Protein AF-A0A8X6V408-F1 (afdb_monomer_lite)

Radius of gyration: 12.0 Å; chains: 1; bounding box: 29×32×29 Å

Organism: Trichonephila clavipes (NCBI:txid2585209)

Foldseek 3Di:
DPQDDQVVLVVLLVLCVVVVNQLVSSQVVCCVVCVPDDRDDSVSNNVSVVCCVVPVGDDRPPPDPD

Secondary structure (DSSP, 8-state):
-----HHHHHHHHHHHHHTTT-HHHHHHHHHHH-TTSPPPPTHHHHHHHHHHHHHSSPPP------

Structure (mmCIF, N/CA/C/O backbone):
data_AF-A0A8X6V408-F1
#
_entry.id   AF-A0A8X6V408-F1
#
loop_
_atom_site.group_PDB
_atom_site.id
_atom_site.type_symbol
_atom_site.label_atom_id
_atom_site.label_alt_id
_atom_site.label_comp_id
_atom_site.label_asym_id
_atom_site.label_entity_id
_atom_site.label_seq_id
_atom_site.pdbx_PDB_ins_code
_atom_site.Cartn_x
_atom_site.Cartn_y
_atom_site.Cartn_z
_atom_site.occupancy
_atom_site.B_iso_or_equiv
_atom_site.auth_seq_id
_atom_site.auth_comp_id
_atom_site.auth_asym_id
_atom_site.auth_atom_id
_atom_site.pdbx_PDB_model_num
ATOM 1 N N . MET A 1 1 ? -0.428 12.816 -5.004 1.00 55.22 1 MET A N 1
ATOM 2 C CA . MET A 1 1 ? -0.399 11.685 -4.053 1.00 55.22 1 MET A CA 1
ATOM 3 C C . MET A 1 1 ? 0.029 12.203 -2.701 1.00 55.22 1 MET A C 1
ATOM 5 O O . MET A 1 1 ? 0.958 13.000 -2.663 1.00 55.22 1 MET A O 1
ATOM 9 N N . GLY A 1 2 ? -0.662 11.810 -1.630 1.00 62.44 2 GLY A N 1
ATOM 10 C CA . GLY A 1 2 ? -0.231 12.143 -0.273 1.00 62.44 2 GLY A CA 1
ATOM 11 C C . GLY A 1 2 ? 1.152 11.561 0.004 1.00 62.44 2 GLY A C 1
ATOM 12 O O . GLY A 1 2 ? 1.494 10.504 -0.535 1.00 62.44 2 GLY A O 1
ATOM 13 N N . ASP A 1 3 ? 1.938 12.270 0.805 1.00 81.12 3 ASP A N 1
ATOM 14 C CA . ASP A 1 3 ? 3.247 11.810 1.253 1.00 81.12 3 ASP A CA 1
ATOM 15 C C . ASP A 1 3 ? 3.064 10.712 2.310 1.00 81.12 3 ASP A C 1
ATOM 17 O O . ASP A 1 3 ? 3.035 10.956 3.513 1.00 81.12 3 ASP A O 1
ATOM 21 N N . PHE A 1 4 ? 2.759 9.504 1.833 1.00 88.94 4 PHE A N 1
ATOM 22 C CA . PHE A 1 4 ? 2.654 8.308 2.660 1.00 88.94 4 PHE A CA 1
ATOM 23 C C . PHE A 1 4 ? 4.003 7.585 2.671 1.00 88.94 4 PHE A C 1
ATOM 25 O O . PHE A 1 4 ? 4.624 7.437 1.607 1.00 88.94 4 PHE A O 1
ATOM 32 N N . PRO A 1 5 ? 4.452 7.081 3.832 1.00 90.88 5 PRO A N 1
ATOM 33 C CA . PRO A 1 5 ? 5.694 6.330 3.908 1.00 90.88 5 PRO A CA 1
ATOM 34 C C . PRO A 1 5 ? 5.605 5.056 3.057 1.00 90.88 5 PRO A C 1
ATOM 36 O O . PRO A 1 5 ? 4.524 4.512 2.821 1.00 90.88 5 PRO A O 1
ATOM 39 N N . LYS A 1 6 ? 6.758 4.552 2.592 1.00 90.56 6 LYS A N 1
ATOM 40 C CA . LYS A 1 6 ? 6.824 3.362 1.718 1.00 90.56 6 LYS A CA 1
ATOM 41 C C . LYS A 1 6 ? 6.081 2.159 2.310 1.00 90.56 6 LYS A C 1
ATOM 43 O O . LYS A 1 6 ? 5.365 1.477 1.586 1.00 90.56 6 LYS A O 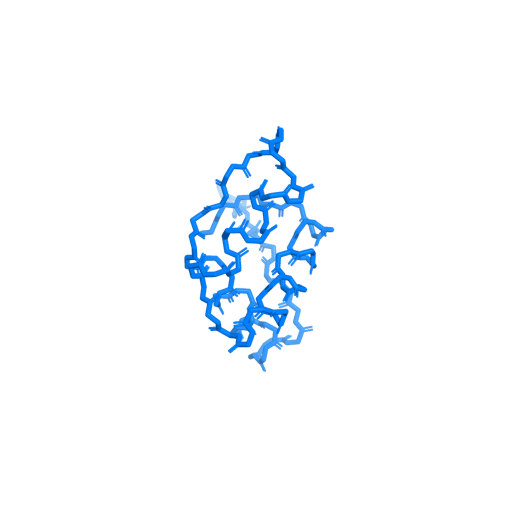1
ATOM 48 N N . SER A 1 7 ? 6.211 1.932 3.615 1.00 92.88 7 SER A N 1
ATOM 49 C CA . SER A 1 7 ? 5.509 0.861 4.331 1.00 92.88 7 SER A CA 1
ATOM 50 C C . SER A 1 7 ? 3.988 0.995 4.238 1.00 92.88 7 SER A C 1
ATOM 52 O O . SER A 1 7 ? 3.288 0.008 4.034 1.00 92.88 7 SER A O 1
ATOM 54 N N . GLU A 1 8 ? 3.462 2.213 4.327 1.00 94.31 8 GLU A N 1
ATOM 55 C CA . GLU A 1 8 ? 2.026 2.460 4.242 1.00 94.31 8 GLU A CA 1
ATOM 56 C C . GLU A 1 8 ? 1.516 2.332 2.804 1.00 94.31 8 GLU A C 1
ATOM 58 O O . GLU A 1 8 ? 0.450 1.761 2.592 1.00 94.31 8 GLU A O 1
ATOM 63 N N . LYS A 1 9 ? 2.320 2.719 1.804 1.00 94.12 9 LYS A N 1
ATOM 64 C CA . LYS A 1 9 ? 2.025 2.454 0.384 1.00 94.12 9 LYS A CA 1
ATOM 65 C C . LYS A 1 9 ? 1.904 0.955 0.079 1.00 94.12 9 LYS A C 1
ATOM 67 O O . LYS A 1 9 ? 1.002 0.564 -0.658 1.00 94.12 9 LYS A O 1
ATOM 72 N N . VAL A 1 10 ? 2.751 0.109 0.677 1.00 95.12 10 VAL A N 1
ATOM 73 C CA . VAL A 1 10 ? 2.640 -1.360 0.554 1.00 95.12 10 VAL A CA 1
ATOM 74 C C . VAL A 1 10 ? 1.317 -1.856 1.137 1.00 95.12 10 VAL A C 1
ATOM 76 O O . VAL A 1 10 ? 0.610 -2.629 0.495 1.00 95.12 10 VAL A O 1
ATOM 79 N N . VAL A 1 11 ? 0.949 -1.386 2.330 1.00 96.88 11 VAL A N 1
ATOM 80 C CA . VAL A 1 11 ? -0.319 -1.768 2.969 1.00 96.88 11 VAL A CA 1
ATOM 81 C C . VAL A 1 11 ? -1.519 -1.306 2.143 1.00 96.88 11 VAL A C 1
ATOM 83 O O . VAL A 1 11 ? -2.468 -2.066 1.974 1.00 96.88 11 VAL A O 1
ATOM 86 N N . MET A 1 12 ? -1.476 -0.093 1.588 1.00 96.56 12 MET A N 1
ATOM 87 C CA . MET A 1 12 ? -2.520 0.399 0.691 1.00 96.56 12 MET A CA 1
ATOM 88 C C . MET A 1 12 ? -2.638 -0.484 -0.555 1.00 96.56 12 MET A C 1
ATOM 90 O O . MET A 1 12 ? -3.737 -0.903 -0.904 1.00 96.56 12 MET A O 1
ATOM 94 N N . HIS A 1 13 ? -1.518 -0.841 -1.187 1.00 96.56 13 HIS A N 1
ATOM 95 C CA . HIS A 1 13 ? -1.527 -1.751 -2.330 1.00 96.56 13 HIS A CA 1
ATOM 96 C C . HIS A 1 13 ? -2.114 -3.129 -1.978 1.00 96.56 13 HIS A C 1
ATOM 98 O O . HIS A 1 13 ? -2.891 -3.681 -2.754 1.00 96.56 13 HIS A O 1
ATOM 104 N N . LEU A 1 14 ? -1.826 -3.649 -0.779 1.00 97.69 14 LEU A N 1
ATOM 105 C CA . LEU A 1 14 ? -2.427 -4.889 -0.286 1.00 97.69 14 LEU A CA 1
ATOM 106 C C . LEU A 1 14 ? -3.954 -4.771 -0.133 1.00 97.69 14 LEU A C 1
ATOM 108 O O . LEU A 1 14 ? -4.666 -5.687 -0.535 1.00 97.69 14 LEU A O 1
ATOM 112 N N . MET A 1 15 ? -4.468 -3.651 0.396 1.00 98.31 15 MET A N 1
ATOM 113 C CA . MET A 1 15 ? -5.922 -3.413 0.473 1.00 98.31 15 MET A CA 1
ATOM 114 C C . MET A 1 15 ? -6.563 -3.339 -0.912 1.00 98.31 15 MET A C 1
ATOM 116 O O . MET A 1 15 ? -7.657 -3.855 -1.104 1.00 98.31 15 MET A O 1
ATOM 120 N N . TYR A 1 16 ? 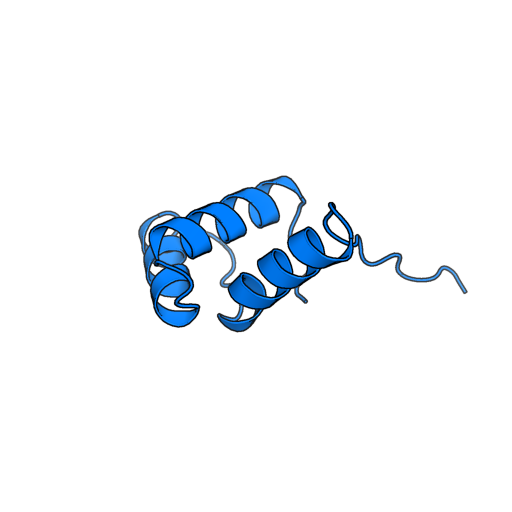-5.879 -2.734 -1.887 1.00 98.25 16 TYR A N 1
ATOM 121 C CA . TYR A 1 16 ? -6.360 -2.675 -3.268 1.00 98.25 16 TYR A CA 1
ATOM 122 C C . TYR A 1 16 ? -6.462 -4.062 -3.906 1.00 98.25 16 TYR A C 1
ATOM 124 O O . TYR A 1 16 ? -7.457 -4.367 -4.561 1.00 98.25 16 TYR A O 1
ATOM 132 N N . GLY A 1 17 ? -5.469 -4.920 -3.655 1.00 97.88 17 GLY A N 1
ATOM 133 C CA . GLY A 1 17 ? -5.516 -6.328 -4.043 1.00 97.88 17 GLY A CA 1
ATOM 134 C C . GLY A 1 17 ? -6.671 -7.077 -3.373 1.00 97.88 17 GLY A C 1
ATOM 135 O O . GLY A 1 17 ? -7.437 -7.746 -4.056 1.00 97.88 17 GLY A O 1
ATOM 136 N N . ALA A 1 18 ? -6.852 -6.907 -2.059 1.00 98.25 18 ALA A N 1
ATOM 137 C CA . ALA A 1 18 ? -7.951 -7.525 -1.307 1.00 98.25 18 ALA A CA 1
ATOM 138 C C . ALA A 1 18 ? -9.343 -7.056 -1.771 1.00 98.25 18 ALA A C 1
ATOM 140 O O . ALA A 1 18 ? -10.310 -7.808 -1.701 1.00 98.25 18 ALA A O 1
ATOM 141 N N . ALA A 1 19 ? -9.433 -5.827 -2.277 1.00 98.38 19 ALA A N 1
ATOM 142 C CA . ALA A 1 19 ? -10.640 -5.247 -2.851 1.00 98.38 19 ALA A CA 1
ATOM 143 C C . ALA A 1 19 ? -10.858 -5.606 -4.334 1.00 98.38 19 ALA A C 1
ATOM 145 O O . ALA A 1 19 ? -11.701 -4.990 -4.987 1.00 98.38 19 ALA A O 1
ATOM 146 N N . ASN A 1 20 ? -10.088 -6.547 -4.897 1.00 97.94 20 ASN A N 1
ATOM 147 C CA . ASN A 1 20 ? -10.139 -6.928 -6.313 1.00 97.94 20 ASN A CA 1
ATOM 148 C C . ASN A 1 20 ? -10.025 -5.725 -7.269 1.00 97.94 20 ASN A C 1
ATOM 150 O O . ASN A 1 20 ? -10.707 -5.654 -8.290 1.00 97.94 20 ASN A O 1
ATOM 154 N N . GLY A 1 21 ? -9.178 -4.752 -6.922 1.00 97.06 21 GLY A N 1
ATOM 155 C CA . GLY A 1 21 ? -8.952 -3.556 -7.731 1.00 97.06 21 GLY A CA 1
ATOM 156 C C . GLY A 1 21 ? -10.030 -2.472 -7.609 1.00 97.06 21 GLY A C 1
ATOM 157 O O . GLY A 1 21 ? -10.025 -1.524 -8.390 1.00 97.06 21 GLY A O 1
ATOM 158 N N . ASN A 1 22 ? -10.949 -2.565 -6.646 1.00 98.25 22 ASN A N 1
ATOM 159 C CA . ASN A 1 22 ? -11.900 -1.492 -6.358 1.00 98.25 22 ASN A CA 1
ATOM 160 C C . ASN A 1 22 ? -11.306 -0.498 -5.346 1.00 98.25 22 ASN A C 1
ATOM 162 O O . ASN A 1 22 ? -11.016 -0.841 -4.201 1.00 98.25 22 ASN A O 1
ATOM 166 N N . ASP A 1 23 ? -11.136 0.755 -5.757 1.00 97.81 23 ASP A N 1
ATOM 167 C CA . ASP A 1 23 ? -10.472 1.793 -4.968 1.00 97.81 23 ASP A CA 1
ATOM 168 C C . ASP A 1 23 ? -11.285 2.287 -3.756 1.00 97.81 23 ASP A C 1
ATOM 170 O O . ASP A 1 23 ? -10.719 2.576 -2.698 1.00 97.81 23 ASP A O 1
ATOM 174 N N . ARG A 1 24 ? -12.614 2.354 -3.874 1.00 98.12 24 ARG A N 1
ATOM 175 C CA . ARG A 1 24 ? -13.522 2.711 -2.772 1.00 98.12 24 ARG A CA 1
ATOM 176 C C . ARG A 1 24 ? -13.602 1.606 -1.736 1.00 98.12 24 ARG A C 1
ATOM 178 O O . ARG A 1 24 ? -13.583 1.889 -0.541 1.00 98.12 24 ARG A O 1
ATOM 185 N N . GLU A 1 25 ? -13.651 0.363 -2.191 1.00 98.50 25 GLU A N 1
ATOM 186 C CA . GLU A 1 25 ? -13.659 -0.781 -1.289 1.00 98.50 25 GLU A CA 1
ATOM 187 C C . GLU A 1 25 ? -12.303 -0.943 -0.591 1.00 98.50 25 GLU A C 1
ATOM 189 O O . GLU A 1 25 ? -12.250 -1.164 0.616 1.00 98.50 25 GLU A O 1
ATOM 194 N N . ALA A 1 26 ? -11.195 -0.693 -1.296 1.00 98.44 26 ALA A N 1
ATOM 195 C CA . ALA A 1 26 ? -9.868 -0.646 -0.686 1.00 98.44 26 ALA A CA 1
ATOM 196 C C . ALA A 1 26 ? -9.771 0.431 0.405 1.00 98.44 26 ALA A C 1
ATOM 198 O O . ALA A 1 26 ? -9.178 0.191 1.458 1.00 98.44 26 ALA A O 1
ATOM 199 N N . LEU A 1 27 ? -10.379 1.603 0.178 1.00 98.12 27 LEU A N 1
ATOM 200 C CA . LEU A 1 27 ? -10.471 2.654 1.188 1.00 98.12 27 LEU A CA 1
ATOM 201 C C . LEU A 1 27 ? -11.267 2.186 2.412 1.00 98.12 27 LEU A C 1
ATOM 203 O O . LEU A 1 27 ? -10.802 2.399 3.529 1.00 98.12 27 LEU A O 1
ATOM 207 N N . ARG A 1 28 ? -12.418 1.528 2.222 1.00 98.31 28 ARG A N 1
ATOM 208 C CA . ARG A 1 28 ? -13.230 0.979 3.322 1.00 98.31 28 ARG A CA 1
ATOM 209 C C . ARG A 1 28 ? -12.439 -0.041 4.147 1.00 98.31 28 ARG A C 1
ATOM 211 O O . ARG A 1 28 ? -12.358 0.084 5.365 1.00 98.31 28 ARG A O 1
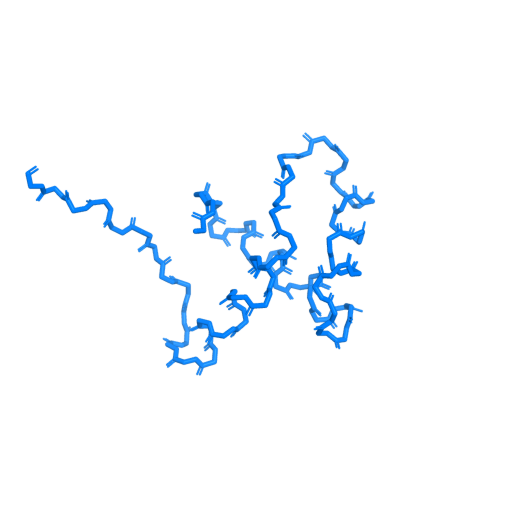ATOM 218 N N . LEU A 1 29 ? -11.766 -0.985 3.488 1.00 98.31 29 LEU A N 1
ATOM 219 C CA . LEU A 1 29 ? -10.907 -1.970 4.156 1.00 98.31 29 LEU A CA 1
ATOM 220 C C . LEU A 1 29 ? -9.741 -1.307 4.907 1.00 98.31 29 LEU A C 1
ATOM 222 O O . LEU A 1 29 ? -9.408 -1.701 6.026 1.00 98.31 29 LEU A O 1
ATOM 226 N N . TYR A 1 30 ? -9.127 -0.277 4.315 1.00 98.00 30 TYR A N 1
ATOM 227 C CA . TYR A 1 30 ? -8.064 0.492 4.962 1.00 98.00 30 TYR A CA 1
ATOM 228 C C . TYR A 1 30 ? -8.562 1.201 6.228 1.00 98.00 30 TYR A C 1
ATOM 230 O O . TYR A 1 30 ? -7.891 1.161 7.259 1.00 98.00 30 TYR A O 1
ATOM 238 N N . GLN A 1 31 ? -9.744 1.816 6.157 1.00 97.62 31 GLN A N 1
ATOM 239 C CA . GLN A 1 31 ? -10.409 2.497 7.270 1.00 97.62 31 GLN A CA 1
ATOM 240 C C . GLN A 1 31 ? -10.693 1.562 8.435 1.00 97.62 31 GLN A C 1
ATOM 242 O O . GLN A 1 31 ? -10.335 1.864 9.570 1.00 97.62 31 GLN A O 1
ATOM 247 N N . GLU A 1 32 ? -11.303 0.418 8.144 1.00 97.69 32 GLU A N 1
ATOM 248 C CA . GLU A 1 32 ? -11.670 -0.577 9.150 1.00 97.69 32 GLU A CA 1
ATOM 249 C C . GLU A 1 32 ? -10.442 -1.142 9.854 1.00 97.69 32 GLU A C 1
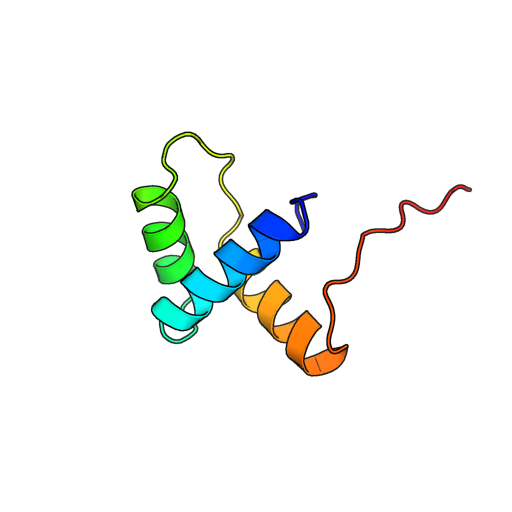ATOM 251 O O . GLU A 1 32 ? -10.444 -1.339 11.069 1.00 97.69 32 GLU A O 1
ATOM 256 N N . ARG A 1 33 ? -9.360 -1.360 9.101 1.00 97.38 33 ARG A N 1
ATOM 257 C CA . ARG A 1 33 ? -8.126 -1.923 9.646 1.00 97.38 33 ARG A CA 1
ATOM 258 C C . ARG A 1 33 ? -7.276 -0.899 10.399 1.00 97.38 33 ARG A C 1
ATOM 260 O O . ARG A 1 33 ? -6.546 -1.279 11.314 1.00 97.38 33 ARG A O 1
ATOM 267 N N . PHE A 1 34 ? -7.336 0.375 10.018 1.00 96.06 34 PHE A N 1
ATOM 268 C CA . PHE A 1 34 ? -6.500 1.437 10.581 1.00 96.06 34 PHE A CA 1
ATOM 269 C C . PHE A 1 34 ? -7.299 2.709 10.908 1.00 96.06 34 PHE A C 1
ATOM 271 O O . PHE A 1 34 ? -6.987 3.780 10.377 1.00 96.06 34 PHE A O 1
ATOM 278 N N . PRO A 1 35 ? -8.284 2.639 11.821 1.00 95.19 35 PRO A N 1
ATOM 279 C CA . PRO A 1 35 ? -9.211 3.745 12.072 1.00 95.19 35 PRO A CA 1
ATOM 280 C C . PRO A 1 35 ? -8.525 5.019 12.588 1.00 95.19 35 PRO A C 1
ATOM 282 O O . PRO A 1 35 ? -9.009 6.120 12.346 1.00 95.19 35 PRO A O 1
ATOM 285 N N . SER A 1 36 ? -7.376 4.892 13.260 1.00 96.25 36 SER A N 1
ATOM 286 C CA . SER A 1 36 ? -6.618 6.028 13.808 1.00 96.25 36 SER A CA 1
ATOM 287 C C . SER A 1 36 ? -5.620 6.656 12.826 1.00 96.25 36 SER A C 1
ATOM 289 O O . SER A 1 36 ? -4.936 7.613 13.188 1.00 96.25 36 SER A O 1
ATOM 291 N N . ARG A 1 37 ? -5.455 6.108 11.613 1.00 93.12 37 ARG A N 1
ATOM 292 C CA . ARG A 1 37 ? -4.489 6.628 10.631 1.00 93.12 37 ARG A CA 1
ATOM 293 C C . ARG A 1 37 ? -5.086 7.740 9.779 1.00 93.12 37 ARG A C 1
ATOM 295 O O . ARG A 1 37 ? -6.297 7.864 9.618 1.00 93.12 37 ARG A O 1
ATOM 302 N N . ARG A 1 38 ? -4.200 8.538 9.174 1.00 92.88 38 ARG A N 1
ATOM 303 C CA . ARG A 1 38 ? -4.588 9.544 8.183 1.00 92.88 38 ARG A CA 1
ATOM 304 C C . ARG A 1 38 ? -5.310 8.875 7.014 1.00 92.88 38 ARG A C 1
ATOM 306 O O . ARG A 1 38 ? -4.794 7.935 6.415 1.00 92.88 38 ARG A O 1
ATOM 313 N N . MET A 1 39 ? -6.450 9.443 6.631 1.00 93.19 39 MET A N 1
ATOM 314 C CA . MET A 1 39 ? -7.238 8.929 5.520 1.00 93.19 39 MET A CA 1
ATOM 315 C C . MET A 1 39 ? -6.601 9.236 4.157 1.00 93.19 39 MET A C 1
ATOM 317 O O . MET A 1 39 ? -6.383 10.415 3.847 1.00 93.19 39 MET A O 1
ATOM 321 N N . PRO A 1 40 ? -6.321 8.230 3.309 1.00 92.88 40 PRO A N 1
ATOM 322 C CA . PRO A 1 40 ? -5.966 8.475 1.920 1.00 92.88 40 PRO A CA 1
ATOM 323 C C . PRO A 1 40 ? -7.196 8.848 1.084 1.00 92.88 40 PRO A C 1
ATOM 325 O O . PRO A 1 40 ? -8.336 8.527 1.412 1.00 92.88 40 PRO A O 1
ATOM 328 N N . ASN A 1 41 ? -6.957 9.488 -0.060 1.00 94.44 41 ASN A N 1
ATOM 329 C CA . ASN A 1 41 ? -7.959 9.550 -1.120 1.00 94.44 41 ASN A CA 1
ATOM 330 C C . ASN A 1 41 ? -8.045 8.171 -1.797 1.00 94.44 41 ASN A C 1
ATOM 332 O O . ASN A 1 41 ? -7.000 7.600 -2.101 1.00 94.44 41 ASN A O 1
ATOM 336 N N . HIS A 1 42 ? -9.251 7.669 -2.084 1.00 95.56 42 HIS A N 1
ATOM 337 C CA . HIS A 1 42 ? -9.460 6.376 -2.756 1.00 95.56 42 HIS A CA 1
ATOM 338 C C . HIS A 1 42 ? -8.613 6.219 -4.035 1.00 95.56 42 HIS A C 1
ATOM 340 O O . HIS A 1 42 ? -8.004 5.180 -4.262 1.00 95.56 42 HIS A O 1
ATOM 346 N N . ARG A 1 43 ? -8.420 7.281 -4.823 1.00 95.88 43 ARG A N 1
ATOM 347 C CA . ARG A 1 43 ? -7.617 7.201 -6.054 1.00 95.88 43 ARG A CA 1
ATOM 348 C C . ARG A 1 43 ? -6.157 6.791 -5.826 1.00 95.88 43 ARG A C 1
ATOM 350 O O . ARG A 1 43 ? -5.530 6.276 -6.746 1.00 95.88 43 ARG A O 1
ATOM 357 N N . ILE A 1 44 ? -5.598 6.995 -4.627 1.00 94.81 44 ILE A N 1
ATOM 358 C CA . ILE A 1 44 ? -4.213 6.598 -4.319 1.00 94.81 44 ILE A CA 1
ATOM 359 C C . ILE A 1 44 ? -4.013 5.091 -4.484 1.00 94.81 44 ILE A C 1
ATOM 361 O O . ILE A 1 44 ? -2.953 4.687 -4.950 1.00 94.81 44 ILE A O 1
ATOM 365 N N . PHE A 1 45 ? -5.014 4.270 -4.162 1.00 96.12 45 PHE A N 1
ATOM 366 C CA . PHE A 1 45 ? -4.915 2.814 -4.273 1.00 96.12 45 PHE A CA 1
ATOM 367 C C . PHE A 1 45 ? -4.643 2.375 -5.718 1.00 96.12 45 PHE A C 1
ATOM 369 O O . PHE A 1 45 ? -3.652 1.691 -5.986 1.00 96.12 45 PHE A O 1
ATOM 376 N N . GLN A 1 46 ? -5.458 2.866 -6.657 1.00 96.31 46 GLN A N 1
ATOM 377 C CA . GLN A 1 46 ? -5.276 2.612 -8.084 1.00 96.31 46 GLN A CA 1
ATOM 378 C C . GLN A 1 46 ? -3.945 3.178 -8.590 1.00 96.31 46 GLN A C 1
ATOM 380 O O . GLN A 1 46 ? -3.217 2.504 -9.316 1.00 96.31 46 GLN A O 1
ATOM 385 N N . GLN A 1 47 ? -3.599 4.406 -8.202 1.00 94.44 47 GLN A N 1
ATOM 386 C CA . GLN A 1 47 ? -2.383 5.030 -8.709 1.00 94.44 47 GLN A CA 1
ATOM 387 C C . GLN A 1 47 ? -1.104 4.325 -8.217 1.00 94.44 47 GLN A C 1
ATOM 389 O O . GLN A 1 47 ? -0.134 4.235 -8.963 1.00 94.44 47 GLN A O 1
ATOM 394 N N . LEU A 1 48 ? -1.086 3.807 -6.983 1.00 94.38 48 LEU A N 1
ATOM 395 C CA . LEU A 1 48 ? 0.032 3.003 -6.475 1.00 94.38 48 LEU A CA 1
ATOM 396 C C . LEU A 1 48 ? 0.197 1.706 -7.270 1.00 94.38 48 LEU A C 1
ATOM 398 O O . LEU A 1 48 ? 1.321 1.307 -7.559 1.00 94.38 48 LEU A O 1
ATOM 402 N N . HIS A 1 49 ? -0.913 1.059 -7.634 1.00 95.44 49 HIS A N 1
ATOM 403 C CA . HIS A 1 49 ? -0.886 -0.117 -8.499 1.00 95.44 49 HIS A CA 1
ATOM 404 C C . HIS A 1 49 ? -0.326 0.221 -9.889 1.00 95.44 49 HIS A C 1
ATOM 406 O O . HIS A 1 49 ? 0.600 -0.447 -10.338 1.00 95.44 49 HIS A O 1
ATOM 412 N N . GLN A 1 50 ? -0.803 1.300 -10.521 1.00 94.81 50 GLN A N 1
ATOM 413 C CA . GLN A 1 50 ? -0.285 1.758 -11.818 1.00 94.81 50 GLN A CA 1
ATOM 414 C C . GLN A 1 50 ? 1.220 2.042 -11.768 1.00 94.81 50 GLN A C 1
ATOM 416 O O . GLN A 1 50 ? 1.965 1.536 -12.600 1.00 94.81 50 GLN A O 1
ATOM 421 N N . GLN A 1 51 ? 1.694 2.757 -10.742 1.00 93.06 51 GLN A N 1
ATOM 422 C CA . GLN A 1 51 ? 3.124 3.028 -10.575 1.00 93.06 51 GLN A CA 1
ATOM 423 C C . GLN A 1 51 ? 3.968 1.756 -10.478 1.00 93.06 51 GLN A C 1
ATOM 425 O O . GLN A 1 51 ? 5.058 1.718 -11.045 1.00 93.06 51 GLN A O 1
ATOM 430 N N . LEU A 1 52 ? 3.479 0.732 -9.773 1.00 93.31 52 LEU A N 1
ATOM 431 C CA . LEU A 1 52 ? 4.167 -0.553 -9.673 1.00 93.31 52 LEU A CA 1
ATOM 432 C C . LEU A 1 52 ? 4.185 -1.296 -11.010 1.00 93.31 52 LEU A C 1
ATOM 4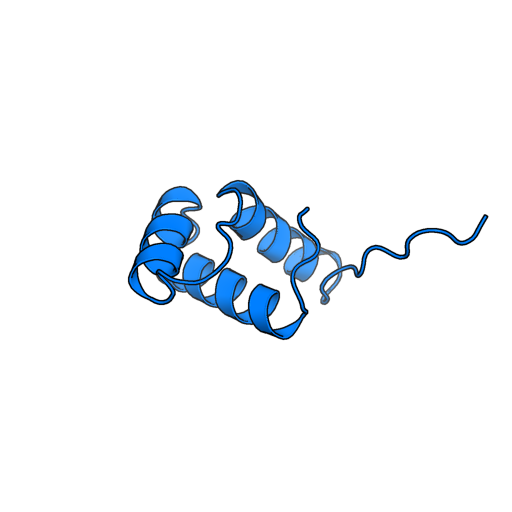34 O O . LEU A 1 52 ? 5.228 -1.829 -11.374 1.00 93.31 52 LEU A O 1
ATOM 438 N N . CYS A 1 53 ? 3.073 -1.309 -11.746 1.00 93.81 53 CYS A N 1
ATOM 439 C CA . CYS A 1 53 ? 3.011 -1.930 -13.068 1.00 93.81 53 CYS A CA 1
ATOM 440 C C . CYS A 1 53 ? 3.931 -1.237 -14.082 1.00 93.81 53 CYS A C 1
ATOM 442 O O . CYS A 1 53 ? 4.576 -1.913 -1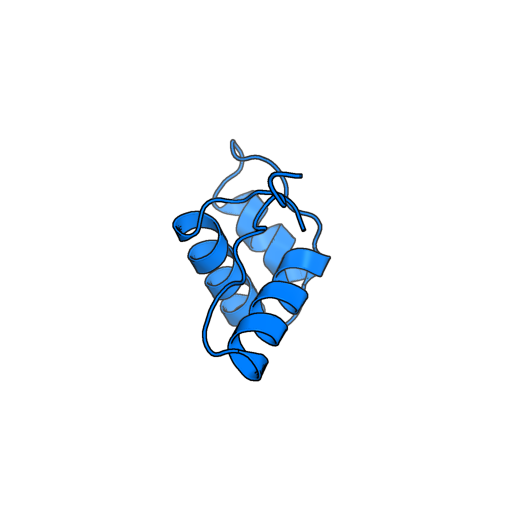4.876 1.00 93.81 53 CYS A O 1
ATOM 444 N N . GLU A 1 54 ? 4.003 0.094 -14.050 1.00 94.88 54 GLU A N 1
ATOM 445 C CA . GLU A 1 54 ? 4.778 0.888 -15.009 1.00 94.88 54 GLU A CA 1
ATOM 446 C C . GLU A 1 54 ? 6.272 0.950 -14.664 1.00 94.88 54 GLU A C 1
ATOM 448 O O . GLU A 1 54 ? 7.114 0.860 -15.552 1.00 94.88 54 GLU A O 1
ATOM 453 N N . ASN A 1 55 ? 6.615 1.108 -13.380 1.00 92.38 55 ASN A N 1
ATOM 454 C CA . ASN A 1 55 ? 7.978 1.447 -12.946 1.00 92.38 55 ASN A CA 1
ATOM 455 C C . ASN A 1 55 ? 8.629 0.380 -12.053 1.00 92.38 55 ASN A C 1
ATOM 457 O O . ASN A 1 55 ? 9.768 0.559 -11.617 1.00 92.38 55 ASN A O 1
ATOM 461 N N . GLY A 1 56 ? 7.902 -0.676 -11.671 1.00 91.44 56 GLY A N 1
ATOM 462 C CA . GLY A 1 56 ? 8.371 -1.698 -10.725 1.00 91.44 56 GLY A CA 1
ATOM 463 C C . GLY A 1 56 ? 8.604 -1.191 -9.294 1.00 91.44 56 GLY A C 1
ATOM 464 O O . GLY A 1 56 ? 9.079 -1.937 -8.439 1.00 91.44 56 GLY A O 1
ATOM 465 N N . SER A 1 57 ? 8.303 0.079 -9.007 1.00 87.94 57 SER A N 1
ATOM 466 C CA . SER A 1 57 ? 8.571 0.718 -7.718 1.00 87.94 57 SER A CA 1
ATOM 467 C C . SER A 1 57 ? 7.633 1.899 -7.456 1.00 87.94 57 SER A C 1
ATOM 469 O O . SER A 1 57 ? 7.047 2.477 -8.371 1.00 87.94 57 SER A O 1
ATOM 471 N N . PHE A 1 58 ? 7.493 2.284 -6.184 1.00 83.75 58 PHE A N 1
ATOM 472 C CA . PHE A 1 58 ? 6.803 3.523 -5.832 1.00 83.75 58 PHE A CA 1
ATOM 473 C C . PHE A 1 58 ? 7.722 4.715 -6.066 1.00 83.75 58 PHE A C 1
ATOM 475 O O . PHE A 1 58 ? 8.786 4.813 -5.448 1.00 83.75 58 PHE A O 1
ATOM 482 N N . ILE A 1 59 ? 7.261 5.674 -6.863 1.00 73.94 59 ILE A N 1
ATOM 483 C CA . ILE A 1 59 ? 7.959 6.945 -7.018 1.00 73.94 59 ILE A CA 1
ATOM 484 C C . ILE A 1 59 ? 7.891 7.679 -5.670 1.00 73.94 59 ILE A C 1
ATOM 486 O O . ILE A 1 59 ? 6.812 7.973 -5.132 1.00 73.94 59 ILE A O 1
ATOM 490 N N . ALA A 1 60 ? 9.057 7.929 -5.075 1.00 66.88 60 ALA A N 1
ATOM 491 C CA . ALA A 1 60 ? 9.176 8.928 -4.025 1.00 66.88 60 ALA A CA 1
ATOM 492 C C . ALA A 1 60 ? 8.981 10.290 -4.691 1.00 66.88 60 ALA A C 1
ATOM 494 O O . ALA A 1 60 ? 9.568 10.531 -5.747 1.00 66.88 60 ALA A O 1
ATOM 495 N N . ARG A 1 61 ? 8.165 11.182 -4.114 1.00 61.91 61 ARG A N 1
ATOM 496 C CA . ARG A 1 61 ? 8.252 12.576 -4.548 1.00 61.91 61 ARG A CA 1
ATOM 497 C C . ARG A 1 61 ? 9.643 13.034 -4.136 1.00 61.91 61 ARG A C 1
ATOM 499 O O . ARG A 1 61 ? 9.931 13.165 -2.955 1.00 61.91 61 ARG A O 1
ATOM 506 N N . THR A 1 62 ? 10.532 13.171 -5.106 1.00 56.00 62 THR A N 1
ATOM 507 C CA . THR A 1 62 ? 11.683 14.036 -4.935 1.00 56.00 62 THR A CA 1
ATOM 508 C C . THR A 1 62 ? 11.099 15.432 -4.986 1.00 56.00 62 THR A C 1
ATOM 510 O O . THR A 1 62 ? 10.759 15.926 -6.064 1.00 56.00 62 THR A O 1
ATOM 513 N N . ASP A 1 63 ? 10.886 16.030 -3.822 1.00 52.19 63 ASP A N 1
ATOM 514 C CA . ASP A 1 63 ? 10.720 17.470 -3.754 1.00 52.19 63 ASP A CA 1
ATOM 515 C C . ASP A 1 63 ? 12.016 18.020 -4.344 1.00 52.19 63 ASP A C 1
ATOM 517 O O . ASP A 1 63 ? 13.102 17.805 -3.800 1.00 52.19 63 ASP A O 1
ATOM 521 N N . GLY A 1 64 ? 11.929 18.544 -5.567 1.00 46.50 64 GLY A N 1
ATOM 522 C CA . GLY A 1 64 ? 13.088 19.068 -6.262 1.00 46.50 64 GLY A CA 1
ATOM 523 C C . GLY A 1 64 ? 13.683 20.154 -5.386 1.00 46.50 64 GLY A C 1
ATOM 524 O O . GLY A 1 64 ? 13.044 21.181 -5.180 1.00 46.50 64 GLY A O 1
ATOM 525 N N . TRP A 1 65 ? 14.880 19.918 -4.860 1.00 51.09 65 TRP A N 1
ATOM 526 C CA . TRP A 1 65 ? 15.698 20.997 -4.339 1.00 51.09 65 TRP A CA 1
ATOM 527 C C . TRP A 1 65 ? 16.038 21.873 -5.541 1.00 51.09 65 TRP A C 1
ATOM 529 O O . TRP A 1 65 ? 16.841 21.489 -6.396 1.00 51.09 65 TRP A O 1
ATOM 539 N N . ARG A 1 66 ? 15.345 23.003 -5.638 1.00 41.00 66 ARG A N 1
ATOM 540 C CA . ARG A 1 66 ? 15.678 24.128 -6.497 1.00 41.00 66 ARG A CA 1
ATOM 541 C C . ARG A 1 66 ? 15.475 25.406 -5.709 1.00 41.00 66 ARG A C 1
ATOM 543 O O . ARG A 1 66 ? 14.448 25.480 -5.000 1.00 41.00 66 ARG A O 1
#

Sequence (66 aa):
MGDFPKSEKVVMHLMYGAANGNDREALRLYQERFPSRRMPNHRIFQQLHQQLCENGSFIARTDGWR

InterPro domains:
  IPR032135 Helix-turn-helix domain (DUF4817) [PF16087] (8-57)

pLDDT: mean 89.21, std 14.56, range [41.0, 98.5]